Protein AF-A0A7J9YYX6-F1 (afdb_monomer)

Foldseek 3Di:
DDPDCPPPLNVVLLVCLLVVVLQQQVSLVSDDDPSVVCSVVSSVVSVPDRDNVNSVVSVVVVVVVVVVVVVVVVVVVVLCVVCVVVVVQLVVQCVPPPQDSVLSSLVCVVCPPDCVVPPDVVSVCLQQQVDWDFDDDPRDTDDTGRDPHDPSNPD

Solvent-accessible surface area (backbone atoms only — not comparable to full-atom values): 8981 Å² total; per-residue (Å²): 134,77,96,54,68,80,38,76,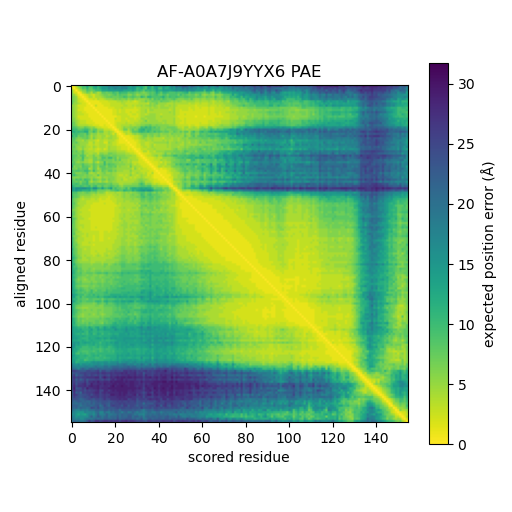38,36,43,52,33,50,52,33,40,49,72,65,49,61,52,32,68,67,39,35,66,48,38,55,76,80,53,48,81,42,40,75,59,45,32,61,63,44,68,57,89,80,45,72,68,53,26,52,53,50,46,57,54,50,51,53,51,52,51,52,51,52,50,51,51,56,51,48,53,51,49,52,64,68,43,55,89,44,48,67,60,34,53,60,44,37,70,42,90,92,33,45,66,72,53,21,50,49,48,42,69,74,65,49,91,61,62,80,83,36,93,42,73,66,52,46,37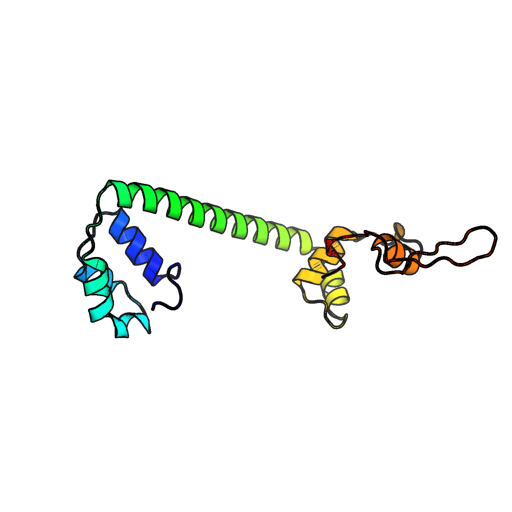,50,58,41,20,75,41,64,44,87,44,69,57,96,92,42,81,48,96,50,63,55,47,95,32,47,72,86,77,70,122

Radius of gyration: 26.29 Å; Cα contacts (8 Å, |Δi|>4): 116; chains: 1; bounding box: 51×43×65 Å

Structure (mmCIF, N/CA/C/O backbone):
data_AF-A0A7J9YYX6-F1
#
_entry.id   AF-A0A7J9YYX6-F1
#
loop_
_atom_site.group_PDB
_atom_site.id
_atom_site.type_symbol
_atom_site.label_atom_id
_atom_site.label_alt_id
_atom_site.label_comp_id
_atom_site.label_asym_id
_atom_site.label_entity_id
_atom_site.label_seq_id
_atom_site.pdbx_PDB_ins_code
_atom_site.Cartn_x
_atom_site.Cartn_y
_atom_site.Cartn_z
_atom_site.occupancy
_atom_site.B_iso_or_equiv
_atom_site.auth_seq_id
_atom_site.auth_comp_id
_atom_site.auth_asym_id
_atom_site.auth_atom_id
_atom_site.pdbx_PDB_model_num
ATOM 1 N N . MET A 1 1 ? 0.585 2.951 25.810 1.00 47.41 1 MET A N 1
ATOM 2 C CA . MET A 1 1 ? 0.295 3.150 24.373 1.00 47.41 1 MET A CA 1
ATOM 3 C C . MET A 1 1 ? 0.189 1.815 23.640 1.00 47.41 1 MET A C 1
ATOM 5 O O . MET A 1 1 ? 1.049 0.954 23.851 1.00 47.41 1 MET A O 1
ATOM 9 N N . ALA A 1 2 ? -0.893 1.614 22.883 1.00 58.91 2 ALA A N 1
ATOM 10 C CA . ALA A 1 2 ? -1.007 0.541 21.894 1.00 58.91 2 ALA A CA 1
ATOM 11 C C . ALA A 1 2 ? -0.102 0.885 20.699 1.00 58.91 2 ALA A C 1
ATOM 13 O O . ALA A 1 2 ? 0.027 2.060 20.369 1.00 58.91 2 ALA A O 1
ATOM 14 N N . SER A 1 3 ? 0.566 -0.107 20.108 1.00 64.50 3 SER A N 1
ATOM 15 C CA . SER A 1 3 ? 1.449 0.106 18.949 1.00 64.50 3 SER A CA 1
ATOM 16 C C . SER A 1 3 ? 0.674 0.355 17.657 1.00 64.50 3 SER A C 1
ATOM 18 O O . SER A 1 3 ? 1.202 0.976 16.748 1.00 64.50 3 SER A O 1
ATOM 20 N N . ASP A 1 4 ? -0.565 -0.131 17.601 1.00 75.81 4 ASP A N 1
ATOM 21 C CA . ASP A 1 4 ? -1.478 0.019 16.478 1.00 75.81 4 ASP A CA 1
ATOM 22 C C . ASP A 1 4 ? -2.914 0.027 17.022 1.00 75.81 4 ASP A C 1
ATOM 24 O O . ASP A 1 4 ? -3.358 -0.935 17.653 1.00 75.81 4 ASP A O 1
ATOM 28 N N . VAL A 1 5 ? -3.605 1.152 16.845 1.00 73.62 5 VAL A N 1
ATOM 29 C CA . VAL A 1 5 ? -4.989 1.358 17.302 1.00 73.62 5 VAL A CA 1
ATOM 30 C C . VAL A 1 5 ? -5.995 0.780 16.300 1.00 73.62 5 VAL A C 1
ATOM 32 O O . VAL A 1 5 ? -7.097 0.419 16.699 1.00 73.62 5 VAL A O 1
ATOM 35 N N . MET A 1 6 ? -5.609 0.637 15.028 1.00 76.12 6 MET A N 1
ATOM 36 C CA . MET A 1 6 ? -6.442 0.077 13.955 1.00 76.12 6 MET A CA 1
ATOM 37 C C . MET A 1 6 ? -6.163 -1.408 13.696 1.00 76.12 6 MET A C 1
ATOM 39 O O . MET A 1 6 ? -6.822 -2.025 12.860 1.00 76.12 6 MET A O 1
ATOM 43 N N . GLY A 1 7 ? -5.222 -1.998 14.431 1.00 82.50 7 GLY A N 1
ATOM 44 C CA . GLY A 1 7 ? -4.943 -3.426 14.385 1.00 82.50 7 GLY A CA 1
ATOM 45 C C . GLY A 1 7 ? -6.113 -4.272 14.893 1.00 82.50 7 GLY A C 1
ATOM 46 O O . GLY A 1 7 ? -7.068 -3.775 15.495 1.00 82.50 7 GLY A O 1
ATOM 47 N N . ALA A 1 8 ? -6.013 -5.591 14.716 1.00 83.38 8 ALA A N 1
ATOM 48 C CA . ALA A 1 8 ? -7.110 -6.534 14.967 1.00 83.38 8 ALA A CA 1
ATOM 49 C C . ALA A 1 8 ? -7.776 -6.397 16.353 1.00 83.38 8 ALA A C 1
ATOM 51 O O . ALA A 1 8 ? -8.993 -6.514 16.469 1.00 83.38 8 ALA A O 1
ATOM 52 N N . SER A 1 9 ? -7.001 -6.136 17.413 1.00 84.44 9 SER A N 1
ATOM 53 C CA . SER A 1 9 ? -7.563 -5.928 18.757 1.00 84.44 9 SER A CA 1
ATOM 54 C C . SER A 1 9 ? -8.299 -4.599 18.902 1.00 84.44 9 SER A C 1
ATOM 56 O O . SER A 1 9 ? -9.333 -4.562 19.558 1.00 84.44 9 SER A O 1
ATOM 58 N N . GLY A 1 10 ? -7.787 -3.523 18.301 1.00 84.88 10 GLY A N 1
ATOM 59 C CA . GLY A 1 10 ? -8.437 -2.216 18.349 1.00 84.88 10 GLY A CA 1
ATOM 60 C C . GLY A 1 10 ? -9.754 -2.215 17.578 1.00 84.88 10 GLY A C 1
ATOM 61 O O . GLY A 1 10 ? -10.768 -1.780 18.116 1.00 84.88 10 GLY A O 1
ATOM 62 N N . ARG A 1 11 ? -9.779 -2.806 16.375 1.00 88.12 11 ARG A N 1
ATOM 63 C CA . ARG A 1 11 ? -11.019 -2.994 15.601 1.00 88.12 11 ARG A CA 1
ATOM 64 C C . ARG A 1 11 ? -12.048 -3.833 16.333 1.00 88.12 11 ARG A C 1
ATOM 66 O O . ARG A 1 11 ? -13.196 -3.419 16.426 1.00 88.12 11 ARG A O 1
ATOM 73 N N . ALA A 1 12 ? -11.639 -4.958 16.920 1.00 87.75 12 ALA A N 1
ATOM 74 C CA . ALA A 1 12 ? -12.548 -5.789 17.707 1.00 87.75 12 ALA A CA 1
ATOM 75 C C . ALA A 1 12 ? -13.202 -4.994 18.852 1.00 87.75 12 ALA A C 1
ATOM 77 O O . ALA A 1 12 ? -14.415 -5.068 19.036 1.00 87.75 12 ALA A O 1
ATOM 78 N N . MET A 1 13 ? -12.421 -4.184 19.577 1.00 87.69 13 MET A N 1
ATOM 79 C CA . MET A 1 13 ? -12.948 -3.302 20.625 1.00 87.69 13 MET A CA 1
ATOM 80 C C . MET A 1 13 ? -13.877 -2.217 20.062 1.00 87.69 13 MET A C 1
ATOM 82 O O . MET A 1 13 ? -14.915 -1.943 20.657 1.00 87.69 13 MET A O 1
ATOM 86 N N . MET A 1 14 ? -13.545 -1.615 18.916 1.00 88.25 14 MET A N 1
ATOM 87 C CA . MET A 1 14 ? -14.388 -0.603 18.267 1.00 88.25 14 MET A CA 1
ATOM 88 C C . MET A 1 14 ? -15.724 -1.183 17.785 1.00 88.25 14 MET A C 1
ATOM 90 O O . MET A 1 14 ? -16.763 -0.580 18.043 1.00 88.25 14 MET A O 1
ATOM 94 N N . HIS A 1 15 ? -15.739 -2.374 17.180 1.00 90.06 15 HIS A N 1
ATOM 95 C CA . HIS A 1 15 ? -16.985 -3.058 16.813 1.00 90.06 15 HIS A CA 1
ATOM 96 C C . HIS A 1 15 ? -17.829 -3.430 18.035 1.00 90.06 15 HIS A C 1
ATOM 98 O O . HIS A 1 15 ? -19.051 -3.280 18.000 1.00 90.06 15 HIS A O 1
ATOM 104 N N . ALA A 1 16 ? -17.199 -3.879 19.124 1.00 88.50 16 ALA A N 1
ATOM 105 C CA . ALA A 1 16 ? -17.900 -4.179 20.370 1.00 88.50 16 ALA A CA 1
ATOM 106 C C . ALA A 1 16 ? -18.542 -2.916 20.973 1.00 88.50 16 ALA A C 1
ATOM 108 O O . ALA A 1 16 ? -19.721 -2.938 21.325 1.00 88.50 16 ALA A O 1
ATOM 109 N N . LEU A 1 17 ? -17.818 -1.791 20.977 1.00 87.31 17 LEU A N 1
ATOM 110 C CA . LEU A 1 17 ? -18.350 -0.485 21.375 1.00 87.31 17 LEU A CA 1
ATOM 111 C C . LEU A 1 17 ? -19.544 -0.057 20.507 1.00 87.31 17 LEU A C 1
ATOM 113 O O . LEU A 1 17 ? -20.572 0.349 21.045 1.00 87.31 17 LEU A O 1
ATOM 117 N N . ILE A 1 18 ? -19.440 -0.183 19.178 1.00 88.62 18 ILE A N 1
ATOM 118 C CA . ILE A 1 18 ? -20.536 0.126 18.240 1.00 88.62 18 ILE A CA 1
ATOM 119 C C . ILE A 1 18 ? -21.763 -0.757 18.509 1.00 88.62 18 ILE A C 1
ATOM 121 O O . ILE A 1 18 ? -22.892 -0.279 18.444 1.00 88.62 18 ILE A O 1
ATOM 125 N N . SER A 1 19 ? -21.545 -2.026 18.858 1.00 86.31 19 SER A N 1
ATOM 126 C CA . SER A 1 19 ? -22.603 -3.007 19.137 1.00 86.31 19 SER A CA 1
ATOM 127 C C . SER A 1 19 ? -23.244 -2.847 20.524 1.00 86.31 19 SER A C 1
ATOM 129 O O . SER A 1 19 ? -24.046 -3.686 20.929 1.00 86.31 19 SER A O 1
ATOM 131 N N . GLY A 1 20 ? -22.881 -1.806 21.282 1.00 82.00 20 GLY A N 1
ATOM 132 C CA . GLY A 1 20 ? -23.409 -1.545 22.623 1.00 82.00 20 GLY A CA 1
ATOM 133 C C . GLY A 1 20 ? -22.745 -2.357 23.739 1.00 82.00 20 GLY A C 1
ATOM 134 O O . GLY A 1 20 ? -23.162 -2.264 24.892 1.00 82.00 20 GLY A O 1
ATOM 135 N N . GLN A 1 21 ? -21.688 -3.120 23.445 1.00 79.06 21 GLN A N 1
ATOM 136 C CA . GLN A 1 21 ? -20.892 -3.823 24.454 1.00 79.06 21 GLN A CA 1
ATOM 137 C C . GLN A 1 21 ? -19.841 -2.869 25.033 1.00 79.06 21 GLN A C 1
ATOM 139 O O . GLN A 1 21 ? -18.660 -2.929 24.704 1.00 79.06 21 GLN A O 1
ATOM 144 N N . GLY A 1 22 ? -20.302 -1.942 25.876 1.00 72.31 22 GLY A N 1
ATOM 145 C CA . GLY A 1 22 ? -19.478 -0.898 26.494 1.00 72.31 22 GLY A CA 1
ATOM 146 C C . GLY A 1 22 ? -18.761 -1.307 27.783 1.00 72.31 22 GLY A C 1
ATOM 147 O O . GLY A 1 22 ? -18.016 -0.499 28.332 1.00 72.31 22 GLY A O 1
ATOM 148 N N . GLU A 1 23 ? -18.984 -2.528 28.280 1.00 79.81 23 GLU A N 1
ATOM 149 C CA . GLU A 1 23 ? -18.415 -2.984 29.550 1.00 79.81 23 GLU A CA 1
ATOM 150 C C . GLU A 1 23 ? -16.877 -3.054 29.466 1.00 79.81 23 GLU A C 1
ATOM 152 O O . GLU A 1 23 ? -16.343 -3.849 28.681 1.00 79.81 23 GLU A O 1
ATOM 157 N N . PRO A 1 24 ? -16.137 -2.265 30.276 1.00 78.75 24 PRO A N 1
ATOM 158 C CA . PRO A 1 24 ? -14.678 -2.166 30.182 1.00 78.75 24 PRO A CA 1
ATOM 159 C C . PRO A 1 24 ? -13.958 -3.508 30.332 1.00 78.75 24 PRO A C 1
ATOM 161 O O . PRO A 1 24 ? -12.894 -3.706 29.750 1.00 78.75 24 PRO A O 1
ATOM 164 N N . GLU A 1 25 ? -14.541 -4.431 31.097 1.00 78.19 25 GLU A N 1
ATOM 165 C CA . GLU A 1 25 ? -14.024 -5.785 31.290 1.00 78.19 25 GLU A CA 1
ATOM 166 C C . GLU A 1 25 ? -14.129 -6.641 30.026 1.00 78.19 25 GLU A C 1
ATOM 168 O O . GLU A 1 25 ? -13.151 -7.267 29.616 1.00 78.19 25 GLU A O 1
ATOM 173 N N . VAL A 1 26 ? -15.287 -6.608 29.362 1.00 79.75 26 VAL A N 1
ATOM 174 C CA . VAL A 1 26 ? -15.539 -7.354 28.120 1.00 79.75 26 VAL A CA 1
ATOM 175 C C . VAL A 1 26 ? -14.643 -6.830 27.001 1.00 79.75 26 VAL A C 1
ATOM 177 O O . VAL A 1 26 ? -14.005 -7.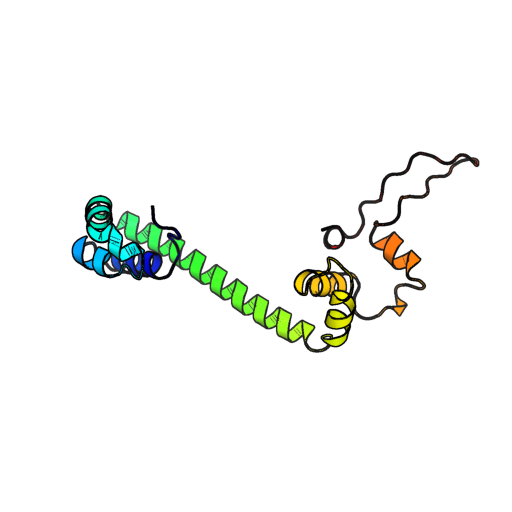602 26.287 1.00 79.75 26 VAL A O 1
ATOM 180 N N . LEU A 1 27 ? -14.533 -5.507 26.889 1.00 80.19 27 LEU A N 1
ATOM 181 C CA . LEU A 1 27 ? -13.690 -4.854 25.894 1.00 80.19 27 LEU A CA 1
ATOM 182 C C . LEU A 1 27 ? -12.202 -5.128 26.120 1.00 80.19 27 LEU A C 1
ATOM 184 O O . LEU A 1 27 ? -11.474 -5.386 25.163 1.00 80.19 27 LEU A O 1
ATOM 188 N N . ALA A 1 28 ? -11.736 -5.107 27.371 1.00 80.94 28 ALA A N 1
ATOM 189 C CA . ALA A 1 28 ? -10.340 -5.382 27.689 1.00 80.94 28 ALA A CA 1
ATOM 190 C C . ALA A 1 28 ? -9.940 -6.817 27.295 1.00 80.94 28 ALA A C 1
ATOM 192 O O . ALA A 1 28 ? -8.844 -7.015 26.768 1.00 80.94 28 ALA A O 1
ATOM 193 N N . GLU A 1 29 ? -10.831 -7.801 27.448 1.00 83.56 29 GLU A N 1
ATOM 194 C CA . GLU A 1 29 ? -10.552 -9.192 27.062 1.00 83.56 29 GLU A CA 1
ATOM 195 C C . GLU A 1 29 ? -10.364 -9.407 25.551 1.00 83.56 29 GLU A C 1
ATOM 197 O O . GLU A 1 29 ? -9.672 -10.346 25.151 1.00 83.56 29 GLU A O 1
ATOM 202 N N . LEU A 1 30 ? -10.858 -8.496 24.703 1.00 82.50 30 LEU A N 1
ATOM 203 C CA . LEU A 1 30 ? -10.601 -8.509 23.254 1.00 82.50 30 LEU A CA 1
ATOM 204 C C . LEU A 1 30 ? -9.141 -8.157 22.898 1.00 82.50 30 LEU A C 1
ATOM 206 O O . LEU A 1 30 ? -8.706 -8.321 21.750 1.00 82.50 30 LEU A O 1
ATOM 210 N N . ALA A 1 31 ? -8.347 -7.692 23.870 1.00 81.00 31 ALA A N 1
ATOM 211 C CA . ALA A 1 31 ? -6.923 -7.452 23.688 1.00 81.00 31 ALA A CA 1
ATOM 212 C C . ALA A 1 31 ? -6.180 -8.761 23.374 1.00 81.00 31 ALA A C 1
ATOM 214 O O . ALA A 1 31 ? -6.289 -9.759 24.091 1.00 81.00 31 ALA A O 1
ATOM 215 N N . LYS A 1 32 ? -5.336 -8.740 22.335 1.00 80.00 32 LYS A N 1
ATOM 216 C CA . LYS A 1 32 ? -4.460 -9.858 21.952 1.00 80.00 32 LYS A CA 1
ATOM 217 C C . LYS A 1 32 ? -2.982 -9.499 22.140 1.00 80.00 32 LYS A C 1
ATOM 219 O O . LYS A 1 32 ? -2.583 -8.332 22.145 1.00 80.00 32 LYS A O 1
ATOM 224 N N . GLY A 1 33 ? -2.146 -10.524 22.309 1.00 82.31 33 GLY A N 1
ATOM 225 C CA . GLY A 1 33 ? -0.686 -10.394 22.345 1.00 82.31 33 GLY A CA 1
ATOM 226 C C . GLY A 1 33 ? -0.165 -9.447 23.433 1.00 82.31 33 GLY A C 1
ATOM 227 O O . GLY A 1 33 ? -0.569 -9.516 24.593 1.00 82.31 33 GLY A O 1
ATOM 228 N N . ARG A 1 34 ? 0.749 -8.538 23.061 1.00 77.75 34 ARG A N 1
ATOM 229 C CA . ARG A 1 34 ? 1.394 -7.592 23.995 1.00 77.75 34 ARG A CA 1
ATOM 230 C C . ARG A 1 34 ? 0.407 -6.616 24.645 1.00 77.75 34 ARG A C 1
ATOM 232 O O . ARG A 1 34 ? 0.712 -6.089 25.713 1.00 77.75 34 ARG A O 1
ATOM 239 N N . LEU A 1 35 ? -0.762 -6.400 24.037 1.00 76.06 35 LEU A N 1
ATOM 240 C CA . LEU A 1 35 ? -1.792 -5.500 24.552 1.00 76.06 35 LEU A CA 1
ATOM 241 C C . LEU A 1 35 ? -2.458 -6.055 25.826 1.00 76.06 35 LEU A C 1
ATOM 243 O O . LEU A 1 35 ? -2.821 -5.277 26.704 1.00 76.06 35 LEU A O 1
ATOM 247 N N . ARG A 1 36 ? -2.483 -7.387 26.008 1.00 79.69 36 ARG A N 1
ATOM 248 C CA . ARG A 1 36 ? -2.974 -8.038 27.242 1.00 79.69 36 ARG A CA 1
ATOM 249 C C . ARG A 1 36 ? -2.153 -7.690 28.482 1.00 79.69 36 ARG A C 1
ATOM 251 O O . ARG A 1 36 ? -2.664 -7.715 29.594 1.00 79.69 36 ARG A O 1
ATOM 258 N N . ARG A 1 37 ? -0.884 -7.302 28.323 1.00 81.94 37 ARG A N 1
ATOM 259 C CA . ARG A 1 37 ? -0.060 -6.850 29.459 1.00 81.94 37 ARG A CA 1
ATOM 260 C C . ARG A 1 37 ? -0.549 -5.521 30.052 1.00 81.94 37 ARG A C 1
ATOM 262 O O . ARG A 1 37 ? -0.096 -5.149 31.125 1.00 81.94 37 ARG A O 1
ATOM 269 N N . LYS A 1 38 ? -1.453 -4.812 29.362 1.00 76.56 38 LYS A N 1
ATOM 270 C CA . LYS A 1 38 ? -1.974 -3.489 29.739 1.00 76.56 38 LYS A CA 1
ATOM 271 C C . LYS A 1 38 ? -3.467 -3.503 30.078 1.00 76.56 38 LYS A C 1
ATOM 273 O O . LYS A 1 38 ? -4.091 -2.448 30.083 1.00 76.56 38 LYS A O 1
ATOM 278 N N . LEU A 1 39 ? -4.041 -4.672 30.383 1.00 77.69 39 LEU A N 1
ATOM 279 C CA . LEU A 1 39 ? -5.454 -4.803 30.770 1.00 77.69 39 LEU A CA 1
ATOM 280 C C . LEU A 1 39 ? -5.890 -3.803 31.864 1.00 77.69 39 LEU A C 1
ATOM 282 O O . LEU A 1 39 ? -6.927 -3.169 31.672 1.00 77.69 39 LEU A O 1
ATOM 286 N N . PRO A 1 40 ? -5.114 -3.560 32.947 1.00 78.38 40 PRO A N 1
ATOM 287 C CA . PRO A 1 40 ? -5.510 -2.582 33.966 1.00 78.38 40 PRO A CA 1
ATOM 288 C C . PRO A 1 40 ? -5.626 -1.145 33.428 1.00 78.38 40 PRO A C 1
ATOM 290 O O . PRO A 1 40 ? -6.543 -0.415 33.799 1.00 78.38 40 PRO A O 1
ATOM 293 N N . GLU A 1 41 ? -4.726 -0.738 32.525 1.00 78.00 41 GLU A N 1
ATOM 294 C CA . GLU A 1 41 ? -4.758 0.587 31.889 1.00 78.00 41 GLU A CA 1
ATOM 295 C C . GLU A 1 41 ? -5.918 0.708 30.892 1.00 78.00 41 GLU A C 1
ATOM 297 O O . GLU A 1 41 ? -6.568 1.750 30.832 1.00 78.00 41 GLU A O 1
ATOM 302 N N . LEU A 1 42 ? -6.201 -0.361 30.138 1.00 73.12 42 LEU A N 1
ATOM 303 C CA . LEU A 1 42 ? -7.303 -0.410 29.173 1.00 73.12 42 LEU A CA 1
ATOM 304 C C . LEU A 1 42 ? -8.655 -0.284 29.866 1.00 73.12 42 LEU A C 1
ATOM 306 O O . LEU A 1 42 ? -9.449 0.566 29.477 1.00 73.12 42 LEU A O 1
ATOM 310 N N . ARG A 1 43 ? -8.881 -1.050 30.939 1.00 78.00 43 ARG A N 1
ATOM 311 C CA . ARG A 1 43 ? -10.098 -0.949 31.757 1.00 78.00 43 ARG A CA 1
ATOM 312 C C . ARG A 1 43 ? -10.324 0.480 32.230 1.00 78.00 43 ARG A C 1
ATOM 314 O O . ARG A 1 43 ? -11.421 1.004 32.088 1.00 78.00 43 ARG A O 1
ATOM 321 N N . LYS A 1 44 ? -9.267 1.140 32.720 1.00 76.94 44 LYS A N 1
ATOM 322 C CA . LYS A 1 44 ? -9.330 2.537 33.168 1.00 76.94 44 LYS A CA 1
ATOM 323 C C . LYS A 1 44 ? -9.643 3.502 32.021 1.00 76.94 44 LYS A C 1
ATOM 325 O O . LYS A 1 44 ? -10.475 4.385 32.200 1.00 76.94 44 LYS A O 1
ATOM 330 N N . ALA A 1 45 ? -9.023 3.341 30.853 1.00 75.25 45 ALA A N 1
ATOM 331 C CA . ALA A 1 45 ? -9.270 4.197 29.689 1.00 75.25 45 ALA A CA 1
ATOM 332 C C . ALA A 1 45 ? -10.705 4.059 29.143 1.00 75.25 45 ALA A C 1
ATOM 334 O O . ALA A 1 45 ? -11.323 5.053 28.757 1.00 75.25 45 ALA A O 1
ATOM 335 N N . LEU A 1 46 ? -11.247 2.840 29.175 1.00 72.25 46 LEU A N 1
ATOM 336 C CA . LEU A 1 46 ? -12.5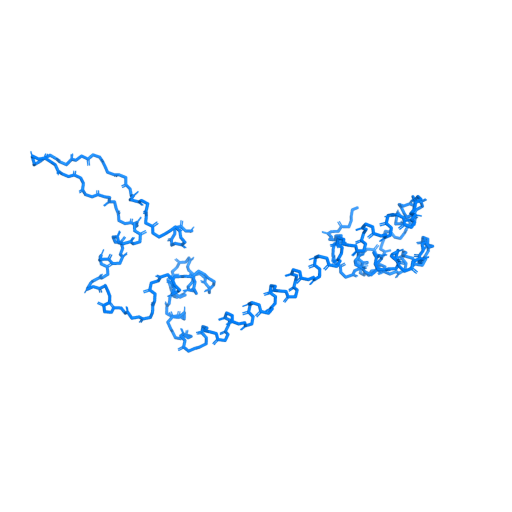84 2.494 28.686 1.00 72.25 46 LEU A CA 1
ATOM 337 C C . LEU A 1 46 ? -13.720 2.895 29.642 1.00 72.25 46 LEU A C 1
ATOM 339 O O . LEU A 1 46 ? -14.884 2.743 29.296 1.00 72.25 46 LEU A O 1
ATOM 343 N N . THR A 1 47 ? -13.410 3.466 30.812 1.00 67.88 47 THR A N 1
ATOM 344 C CA . THR A 1 47 ? -14.425 4.056 31.711 1.00 67.88 47 THR A CA 1
ATOM 345 C C . THR A 1 47 ? -15.023 5.367 31.194 1.00 67.88 47 THR A C 1
ATOM 347 O O . THR A 1 47 ? -15.985 5.882 31.766 1.00 67.88 47 THR A O 1
ATOM 350 N N . THR A 1 48 ? -14.463 5.947 30.127 1.00 65.19 48 THR A N 1
ATOM 351 C CA . THR A 1 48 ? -15.006 7.173 29.539 1.00 65.19 48 THR A CA 1
ATOM 352 C C . THR A 1 48 ? -16.376 6.910 28.918 1.00 65.19 48 THR A C 1
ATOM 354 O O . THR A 1 48 ? -16.604 5.907 28.252 1.00 65.19 48 THR A O 1
ATOM 357 N N . ARG A 1 49 ? -17.320 7.827 29.161 1.00 71.69 49 ARG A N 1
ATOM 358 C CA . ARG A 1 49 ? -18.735 7.670 28.802 1.00 71.69 49 ARG A CA 1
ATOM 359 C C . ARG A 1 49 ? -18.930 7.606 27.279 1.00 71.69 49 ARG A C 1
ATOM 361 O O . ARG A 1 49 ? -19.118 8.632 26.617 1.00 71.69 49 ARG A O 1
ATOM 368 N N . PHE A 1 50 ? -18.919 6.393 26.736 1.00 79.25 50 PHE A N 1
ATOM 369 C CA . PHE A 1 50 ? -19.334 6.086 25.373 1.00 79.25 50 PHE A CA 1
ATOM 370 C C . PHE A 1 50 ? -20.864 6.180 25.284 1.00 79.25 50 PHE A C 1
ATOM 372 O O . PHE A 1 50 ? -21.574 5.733 26.179 1.00 79.25 50 PHE A O 1
ATOM 379 N N . ARG A 1 51 ? -21.377 6.858 24.257 1.00 83.38 51 ARG A N 1
ATOM 380 C CA . ARG A 1 51 ? -22.812 7.124 24.066 1.00 83.38 51 ARG A CA 1
ATOM 381 C C . ARG A 1 51 ? -23.208 6.685 22.668 1.00 83.38 51 ARG A C 1
ATOM 383 O O . ARG A 1 51 ? -22.347 6.651 21.792 1.00 83.38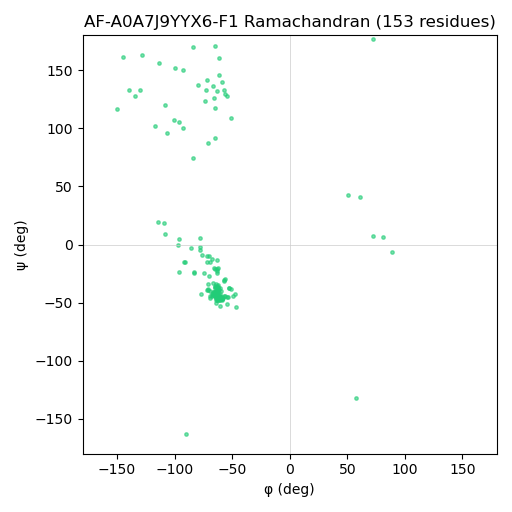 51 ARG A O 1
ATOM 390 N N . ASP A 1 52 ? -24.501 6.517 22.434 1.00 84.69 52 ASP A N 1
ATOM 391 C CA . ASP A 1 52 ? -25.057 6.144 21.126 1.00 84.69 52 ASP A CA 1
ATOM 392 C C . ASP A 1 52 ? -24.592 7.073 19.997 1.00 84.69 52 ASP A C 1
ATOM 394 O O . ASP A 1 52 ? -24.262 6.624 18.904 1.00 84.69 52 ASP A O 1
ATOM 398 N N . HIS A 1 53 ? -24.459 8.374 20.273 1.00 88.75 53 HIS A N 1
ATOM 399 C CA . HIS A 1 53 ? -23.911 9.321 19.300 1.00 88.75 53 HIS A CA 1
ATOM 400 C C . HIS A 1 53 ? -22.449 9.015 18.917 1.00 88.75 53 HIS A C 1
ATOM 402 O O . HIS A 1 53 ? -22.082 9.119 17.749 1.00 88.75 53 HIS A O 1
ATOM 408 N N . HIS A 1 54 ? -21.612 8.610 19.879 1.00 88.00 54 HIS A N 1
ATOM 409 C CA . HIS A 1 54 ? -20.230 8.206 19.600 1.00 88.00 54 HIS A CA 1
ATOM 410 C C . HIS A 1 54 ? -20.188 6.867 18.855 1.00 88.00 54 HIS A C 1
ATOM 412 O O . HIS A 1 54 ? -19.385 6.725 17.939 1.00 88.00 54 HIS A O 1
ATOM 418 N N . ALA A 1 55 ? -21.076 5.926 19.204 1.00 88.81 55 ALA A N 1
ATOM 419 C CA . ALA A 1 55 ? -21.244 4.659 18.489 1.00 88.81 55 ALA A CA 1
ATOM 420 C C . ALA A 1 55 ? -21.581 4.899 17.014 1.00 88.81 55 ALA A C 1
ATOM 422 O O . ALA A 1 55 ? -20.947 4.328 16.130 1.00 88.81 55 ALA A O 1
ATOM 423 N N . PHE A 1 56 ? -22.515 5.815 16.753 1.00 90.81 56 PHE A N 1
ATOM 424 C CA . PHE A 1 56 ? -22.900 6.208 15.405 1.00 90.81 56 PHE A CA 1
ATOM 425 C C . PHE A 1 56 ? -21.724 6.794 14.610 1.00 90.81 56 PHE A C 1
ATOM 427 O O . PHE A 1 56 ? -21.428 6.316 13.514 1.00 90.81 56 PHE A O 1
ATOM 434 N N . LEU A 1 57 ? -21.026 7.801 15.153 1.00 93.81 57 LEU A N 1
ATOM 435 C CA . LEU A 1 57 ? -19.892 8.429 14.462 1.00 93.81 57 LEU A CA 1
ATOM 436 C C . LEU A 1 57 ? -18.750 7.437 14.217 1.00 93.81 57 LEU A C 1
ATOM 438 O O . LEU A 1 57 ? -18.241 7.357 13.101 1.00 93.81 57 LEU A O 1
ATOM 442 N N . LEU A 1 58 ? -18.385 6.653 15.236 1.00 91.56 58 LEU A N 1
ATOM 443 C CA . LEU A 1 58 ? -17.343 5.635 15.129 1.00 91.56 58 LEU A CA 1
ATOM 444 C C . LEU A 1 58 ? -17.702 4.585 14.075 1.00 91.56 58 LEU A C 1
ATOM 446 O O . LEU A 1 58 ? -16.853 4.242 13.260 1.00 91.56 58 LEU A O 1
ATOM 450 N N . GLY A 1 59 ? -18.958 4.133 14.042 1.00 93.94 59 GLY A N 1
ATOM 451 C CA . GLY A 1 59 ? -19.446 3.199 13.031 1.00 93.94 59 GLY A CA 1
ATOM 452 C C . GLY A 1 59 ? -19.306 3.745 11.613 1.00 93.94 59 GLY A C 1
ATOM 453 O O . GLY A 1 59 ? -18.797 3.045 10.740 1.00 93.94 59 GLY A O 1
ATOM 454 N N . ARG A 1 60 ? -19.672 5.014 11.381 1.00 96.62 60 ARG A N 1
ATOM 455 C CA . ARG A 1 60 ? -19.504 5.661 10.066 1.00 96.62 60 ARG A CA 1
ATOM 456 C C . ARG A 1 60 ? -18.039 5.770 9.651 1.00 96.62 60 ARG A C 1
ATOM 458 O O . ARG A 1 60 ? -17.726 5.516 8.493 1.00 96.62 60 ARG A O 1
ATOM 465 N N . MET A 1 61 ? -17.157 6.143 10.576 1.00 94.31 61 MET A N 1
ATOM 466 C CA . MET A 1 61 ? -15.724 6.259 10.296 1.00 94.31 61 MET A CA 1
ATOM 467 C C . MET A 1 61 ? -15.093 4.893 10.021 1.00 94.31 61 MET A C 1
ATOM 469 O O . MET A 1 61 ? -14.319 4.768 9.079 1.00 94.31 61 MET A O 1
ATOM 473 N N . LEU A 1 62 ? -15.447 3.876 10.811 1.00 93.75 62 LEU A N 1
ATOM 474 C CA . LEU A 1 62 ? -14.916 2.525 10.653 1.00 93.75 62 LEU A CA 1
ATOM 475 C C . LEU A 1 62 ? -15.376 1.892 9.338 1.00 93.75 62 LEU A C 1
ATOM 477 O O . LEU A 1 62 ? -14.534 1.390 8.606 1.00 93.75 62 LEU A O 1
ATOM 481 N N . THR A 1 63 ? -16.659 2.042 8.990 1.00 95.56 63 THR A N 1
ATOM 482 C CA . THR A 1 63 ? -17.187 1.601 7.685 1.00 95.56 63 THR A CA 1
ATOM 483 C C . THR A 1 63 ? -16.385 2.224 6.542 1.00 95.56 63 THR A C 1
ATOM 485 O O . THR A 1 63 ? -15.960 1.528 5.636 1.00 95.56 63 THR A O 1
ATOM 488 N N . HIS A 1 64 ? -16.097 3.529 6.607 1.00 96.06 64 HIS A N 1
ATOM 489 C CA . HIS A 1 64 ? -15.338 4.190 5.545 1.00 96.06 64 HIS A CA 1
ATOM 490 C C . HIS A 1 64 ? -13.899 3.670 5.417 1.00 96.06 64 HIS A C 1
ATOM 492 O O . HIS A 1 64 ? -13.383 3.561 4.309 1.00 96.06 64 HIS A O 1
ATOM 498 N N . VAL A 1 65 ? -13.245 3.354 6.537 1.00 93.50 65 VAL A N 1
ATOM 499 C CA . VAL A 1 65 ? -11.912 2.737 6.515 1.00 93.50 65 VAL A CA 1
ATOM 500 C C . VAL A 1 65 ? -11.977 1.348 5.882 1.00 93.50 65 VAL A C 1
ATOM 502 O O . VAL A 1 65 ? -11.141 1.035 5.044 1.00 93.50 65 VAL A O 1
ATOM 505 N N . GLU A 1 66 ? -12.974 0.546 6.250 1.00 92.94 66 GLU A N 1
ATOM 506 C CA . GLU A 1 66 ? -13.176 -0.804 5.712 1.00 92.94 66 GLU A CA 1
ATOM 507 C C . GLU A 1 66 ? -13.490 -0.786 4.211 1.00 92.94 66 GLU A C 1
ATOM 509 O O . GLU A 1 66 ? -12.926 -1.581 3.462 1.00 92.94 66 GLU A O 1
ATOM 514 N N . ASP A 1 67 ? -14.312 0.163 3.758 1.00 96.62 67 ASP A N 1
ATOM 515 C CA . ASP A 1 67 ? -14.605 0.374 2.338 1.00 96.62 67 ASP A CA 1
ATOM 516 C C . ASP A 1 67 ? -13.323 0.718 1.561 1.00 96.62 67 ASP A C 1
ATOM 518 O O . ASP A 1 67 ? -13.032 0.108 0.535 1.00 96.62 67 ASP A O 1
ATOM 522 N N . LEU A 1 68 ? -12.510 1.652 2.074 1.00 97.00 68 LEU A N 1
ATOM 523 C CA . LEU A 1 68 ? -11.243 2.030 1.440 1.00 97.00 68 LEU A CA 1
ATOM 524 C C . LEU A 1 68 ? -10.247 0.869 1.393 1.00 97.00 68 LEU A C 1
ATOM 526 O O . LEU A 1 68 ? -9.529 0.723 0.409 1.00 97.00 68 LEU A O 1
ATOM 530 N N . GLU A 1 69 ? -10.183 0.047 2.438 1.00 94.31 69 GLU A N 1
ATOM 531 C CA . GLU A 1 69 ? -9.348 -1.157 2.441 1.00 94.31 69 GLU A CA 1
ATOM 532 C C . GLU A 1 69 ? -9.821 -2.176 1.405 1.00 94.31 69 GLU A C 1
ATOM 534 O O . GLU A 1 69 ? -8.996 -2.730 0.681 1.00 94.31 69 GLU A O 1
ATOM 539 N N . SER A 1 70 ? -11.136 -2.374 1.287 1.00 96.81 70 SER A N 1
ATOM 540 C CA . SER A 1 70 ? -11.724 -3.232 0.258 1.00 96.81 70 SER A CA 1
ATOM 541 C C . SER A 1 70 ? -11.415 -2.721 -1.151 1.00 96.81 70 SER A C 1
ATOM 543 O O . SER A 1 70 ? -11.048 -3.507 -2.025 1.00 96.81 70 SER A O 1
ATOM 545 N N . ASP A 1 71 ? -11.529 -1.413 -1.381 1.00 98.00 71 ASP A N 1
ATOM 546 C CA . ASP A 1 71 ? -11.201 -0.796 -2.667 1.00 98.00 71 ASP A CA 1
ATOM 547 C C . ASP A 1 71 ? -9.705 -0.930 -2.988 1.00 98.00 71 ASP A C 1
ATOM 549 O O . ASP A 1 71 ? -9.341 -1.252 -4.121 1.00 98.00 71 ASP A O 1
ATOM 553 N N . ILE A 1 72 ? -8.825 -0.724 -2.000 1.00 96.56 72 ILE A N 1
ATOM 554 C CA . ILE A 1 72 ? -7.376 -0.915 -2.154 1.00 96.56 72 ILE A CA 1
ATOM 555 C C . ILE A 1 72 ? -7.063 -2.354 -2.564 1.00 96.56 72 ILE A C 1
ATOM 557 O O . ILE A 1 72 ? -6.267 -2.545 -3.486 1.00 96.56 72 ILE A O 1
ATOM 561 N N . GLU A 1 73 ? -7.675 -3.348 -1.919 1.00 97.06 73 GLU A N 1
ATOM 562 C CA . GLU A 1 73 ? -7.455 -4.759 -2.246 1.00 97.06 73 GLU A CA 1
ATOM 563 C C . GLU A 1 73 ? -7.935 -5.070 -3.668 1.00 97.06 73 GLU A C 1
ATOM 565 O O . GLU A 1 73 ? -7.159 -5.545 -4.496 1.00 97.06 73 GLU A O 1
ATOM 570 N N . ALA A 1 74 ? -9.170 -4.686 -4.007 1.00 97.50 74 ALA A N 1
ATOM 571 C CA . ALA A 1 74 ? -9.746 -4.924 -5.329 1.00 97.50 74 ALA A CA 1
ATOM 572 C C . ALA A 1 74 ? -8.930 -4.267 -6.458 1.00 97.50 74 ALA A C 1
ATOM 574 O O . ALA A 1 74 ? -8.727 -4.847 -7.532 1.00 97.50 74 ALA A O 1
ATOM 575 N N . ILE A 1 75 ? -8.437 -3.047 -6.231 1.00 96.62 75 ILE A N 1
ATOM 576 C CA . ILE A 1 75 ? -7.572 -2.352 -7.189 1.00 96.62 75 ILE A CA 1
ATOM 577 C C . ILE A 1 75 ? -6.205 -3.035 -7.266 1.00 96.62 75 ILE A C 1
ATOM 579 O O . ILE A 1 75 ? -5.667 -3.174 -8.364 1.00 96.62 75 ILE A O 1
ATOM 583 N N . SER A 1 76 ? -5.645 -3.478 -6.141 1.00 94.62 76 SER A N 1
ATOM 584 C CA . SER A 1 76 ? -4.356 -4.177 -6.111 1.00 94.62 76 SER A CA 1
ATOM 585 C C . SER A 1 76 ? -4.420 -5.485 -6.898 1.00 94.62 76 SER A C 1
ATOM 587 O O . SER A 1 76 ? -3.595 -5.686 -7.789 1.00 94.62 76 SER A O 1
ATOM 589 N N . GLU A 1 77 ? -5.452 -6.304 -6.685 1.00 96.12 77 GLU A N 1
ATOM 590 C CA . GLU A 1 77 ? -5.699 -7.521 -7.469 1.00 96.12 77 GLU A CA 1
ATOM 591 C C . GLU A 1 77 ? -5.821 -7.215 -8.968 1.00 96.12 77 GLU A C 1
ATOM 593 O O . GLU A 1 77 ? -5.220 -7.884 -9.816 1.00 96.12 77 GLU A O 1
ATOM 598 N N . ARG A 1 78 ? -6.563 -6.157 -9.324 1.00 96.44 78 ARG A N 1
ATOM 599 C CA . ARG A 1 78 ? -6.703 -5.739 -10.724 1.00 96.44 78 ARG A CA 1
ATOM 600 C C . ARG A 1 78 ? -5.367 -5.304 -11.325 1.00 96.44 78 ARG A C 1
ATOM 602 O O . ARG A 1 78 ? -5.108 -5.618 -12.491 1.00 96.44 78 ARG A O 1
ATOM 609 N N . VAL A 1 79 ? -4.536 -4.585 -10.573 1.00 91.75 79 VAL A N 1
ATOM 610 C CA . VAL A 1 79 ? -3.194 -4.177 -11.008 1.00 91.75 79 VAL A CA 1
ATOM 611 C C . VAL A 1 79 ? -2.323 -5.408 -11.246 1.00 91.75 79 VAL A C 1
ATOM 613 O O . VAL A 1 79 ? -1.733 -5.514 -12.319 1.00 91.75 79 VAL A O 1
ATOM 616 N N . GLU A 1 80 ? -2.295 -6.369 -10.321 1.00 92.44 80 GLU A N 1
ATOM 617 C CA . GLU A 1 80 ? -1.514 -7.601 -10.486 1.00 92.44 80 GLU A CA 1
ATOM 618 C C . GLU A 1 80 ? -1.943 -8.395 -11.725 1.00 92.44 80 GLU A C 1
ATOM 620 O O . GLU A 1 80 ? -1.099 -8.778 -12.538 1.00 92.44 80 GLU A O 1
ATOM 625 N N . ALA A 1 81 ? -3.251 -8.561 -11.938 1.00 95.44 81 ALA A N 1
ATOM 626 C CA . ALA A 1 81 ? -3.782 -9.232 -13.123 1.00 95.44 81 ALA A CA 1
ATOM 627 C C . ALA A 1 81 ? -3.419 -8.501 -14.429 1.00 95.44 81 ALA A C 1
ATOM 629 O O . ALA A 1 81 ? -3.121 -9.137 -15.440 1.00 95.44 81 ALA A O 1
ATOM 630 N N . THR A 1 82 ? -3.421 -7.165 -14.412 1.00 94.25 82 THR A N 1
ATOM 631 C CA . THR A 1 82 ? -3.073 -6.336 -15.579 1.00 94.25 82 THR A CA 1
ATOM 632 C C . THR A 1 82 ? -1.578 -6.398 -15.894 1.00 94.25 82 THR A C 1
ATOM 634 O O . THR A 1 82 ? -1.188 -6.356 -17.059 1.00 94.25 82 THR A O 1
ATOM 637 N N . ILE A 1 83 ? -0.737 -6.520 -14.866 1.00 93.31 83 ILE A N 1
ATOM 638 C CA . ILE A 1 83 ? 0.723 -6.572 -14.999 1.00 93.31 83 ILE A CA 1
ATOM 639 C C . ILE A 1 83 ? 1.224 -7.977 -15.339 1.00 93.31 83 ILE A C 1
ATOM 641 O O . ILE A 1 83 ? 2.280 -8.098 -15.958 1.00 93.31 83 ILE A O 1
ATOM 645 N N . ALA A 1 84 ? 0.478 -9.033 -15.004 1.00 94.31 84 ALA A N 1
ATOM 646 C CA . ALA A 1 84 ? 0.883 -10.424 -15.217 1.00 94.31 84 ALA A CA 1
ATOM 647 C C . ALA A 1 84 ? 1.431 -10.740 -16.632 1.00 94.31 84 ALA A C 1
ATOM 649 O O . ALA A 1 84 ? 2.477 -11.392 -16.715 1.00 94.31 84 ALA A O 1
ATOM 650 N N . PRO A 1 85 ? 0.845 -10.249 -17.748 1.00 95.94 85 PRO A N 1
ATOM 651 C CA . PRO A 1 85 ? 1.395 -10.465 -19.093 1.00 95.94 85 PRO A CA 1
ATOM 652 C C . PRO A 1 85 ? 2.788 -9.856 -19.318 1.00 95.94 85 PRO A C 1
ATOM 654 O O . PRO A 1 85 ? 3.502 -10.26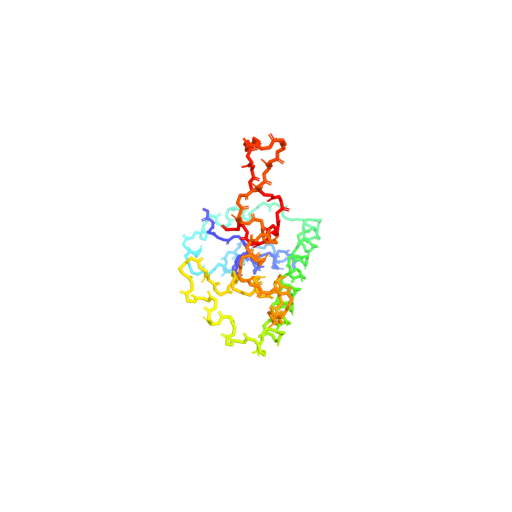4 -20.231 1.00 95.94 85 PRO A O 1
ATOM 657 N N . PHE A 1 86 ? 3.184 -8.888 -18.491 1.00 94.94 86 PHE A N 1
ATOM 658 C CA . PHE A 1 86 ? 4.440 -8.148 -18.588 1.00 94.94 86 PHE A CA 1
ATOM 659 C C . PHE A 1 86 ? 5.440 -8.506 -17.481 1.00 94.94 86 PHE A C 1
ATOM 661 O O . PHE A 1 86 ? 6.386 -7.757 -17.221 1.00 94.94 86 PHE A O 1
ATOM 668 N N . ALA A 1 87 ? 5.259 -9.656 -16.822 1.00 93.38 87 ALA A N 1
ATOM 669 C CA . ALA A 1 87 ? 6.109 -10.095 -15.715 1.00 93.38 87 ALA A CA 1
ATOM 670 C C . ALA A 1 87 ? 7.605 -10.085 -16.074 1.00 93.38 87 ALA A C 1
ATOM 672 O O . ALA A 1 87 ? 8.436 -9.676 -15.264 1.00 93.38 87 ALA A O 1
ATOM 673 N N . ARG A 1 88 ? 7.952 -10.454 -17.315 1.00 94.88 88 ARG A N 1
ATOM 674 C CA . ARG A 1 88 ? 9.341 -10.440 -17.788 1.00 94.88 88 ARG A CA 1
ATOM 675 C C . ARG A 1 88 ? 9.922 -9.026 -17.857 1.00 94.88 88 ARG A C 1
ATOM 677 O O . ARG A 1 88 ? 11.077 -8.823 -17.497 1.00 94.88 88 ARG A O 1
ATOM 684 N N . GLN A 1 89 ? 9.154 -8.046 -18.320 1.00 94.31 89 GLN A N 1
ATOM 685 C CA . GLN A 1 89 ? 9.582 -6.648 -18.379 1.00 94.31 89 GLN A CA 1
ATOM 686 C C . GLN A 1 89 ? 9.808 -6.091 -16.970 1.00 94.31 89 GLN A C 1
ATOM 688 O O . GLN A 1 89 ? 10.817 -5.430 -16.730 1.00 94.31 89 GLN A O 1
ATOM 693 N N . VAL A 1 90 ? 8.915 -6.408 -16.027 1.00 94.50 90 VAL A N 1
ATOM 694 C CA . VAL A 1 90 ? 9.054 -6.015 -14.615 1.00 94.50 90 VAL A CA 1
ATOM 695 C C . VAL A 1 90 ? 10.296 -6.646 -13.983 1.00 94.50 90 VAL A C 1
ATOM 697 O O . VAL A 1 90 ? 11.052 -5.956 -13.298 1.00 94.50 90 VAL A O 1
ATOM 700 N N . GLU A 1 91 ? 10.555 -7.929 -14.246 1.00 95.19 91 GLU A N 1
ATOM 701 C CA . GLU A 1 91 ? 11.762 -8.622 -13.783 1.00 95.19 91 GLU A CA 1
ATOM 702 C C . GLU A 1 91 ? 13.032 -7.939 -14.307 1.00 95.19 91 GLU A C 1
ATOM 704 O O . GLU A 1 91 ? 13.929 -7.627 -13.526 1.00 95.19 91 GLU A O 1
ATOM 709 N N . LEU A 1 92 ? 13.078 -7.624 -15.607 1.00 94.62 92 LEU A N 1
ATOM 710 C CA . LEU A 1 92 ? 14.210 -6.927 -1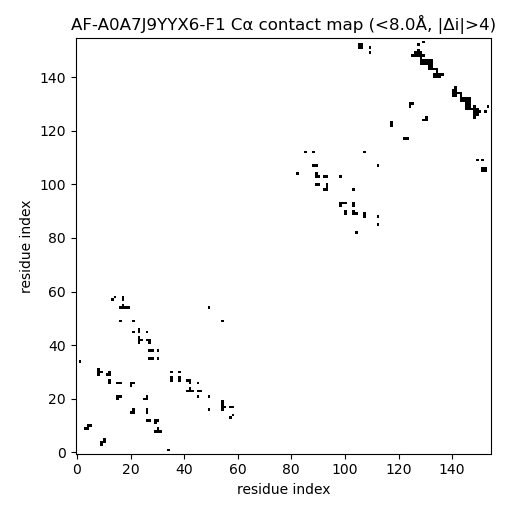6.222 1.00 94.62 92 LEU A CA 1
ATOM 711 C C . LEU A 1 92 ? 14.433 -5.540 -15.606 1.00 94.62 92 LEU A C 1
ATOM 713 O O . LEU A 1 92 ? 15.564 -5.199 -15.267 1.00 94.62 92 LEU A O 1
ATOM 717 N N . LEU A 1 93 ? 13.373 -4.754 -15.411 1.00 92.81 93 LEU A N 1
ATOM 718 C CA . LEU A 1 93 ? 13.467 -3.436 -14.773 1.00 92.81 93 LEU A CA 1
ATOM 719 C C . LEU A 1 93 ? 13.955 -3.522 -13.322 1.00 92.81 93 LEU A C 1
ATOM 721 O O . LEU A 1 93 ? 14.730 -2.674 -12.890 1.00 92.81 93 LEU A O 1
ATOM 725 N N . THR A 1 94 ? 13.567 -4.569 -12.592 1.00 95.69 94 THR A N 1
ATOM 726 C CA . THR A 1 94 ? 13.988 -4.789 -11.196 1.00 95.69 94 THR A CA 1
ATOM 727 C C . THR A 1 94 ? 15.481 -5.132 -11.084 1.00 95.69 94 THR A C 1
ATOM 729 O O . THR A 1 94 ? 16.063 -5.035 -10.006 1.00 95.69 94 THR A O 1
ATOM 732 N N . THR A 1 95 ? 16.150 -5.491 -12.189 1.00 95.69 95 THR A N 1
ATOM 733 C CA . THR A 1 95 ? 17.613 -5.679 -12.188 1.00 95.69 95 THR A CA 1
ATOM 734 C C . THR A 1 95 ? 18.395 -4.367 -12.075 1.00 95.69 95 THR A C 1
ATOM 736 O O . THR A 1 95 ? 19.586 -4.388 -11.761 1.00 95.69 95 THR A O 1
ATOM 739 N N . ILE A 1 96 ? 17.745 -3.220 -12.303 1.00 91.81 96 ILE A N 1
ATOM 740 C CA . ILE A 1 96 ? 18.359 -1.900 -12.159 1.00 91.81 96 ILE A CA 1
ATOM 741 C C . ILE A 1 96 ? 18.519 -1.590 -10.658 1.00 91.81 96 ILE A C 1
ATOM 743 O O . ILE A 1 96 ? 17.525 -1.579 -9.928 1.00 91.81 96 ILE A O 1
ATOM 747 N N . PRO A 1 97 ? 19.737 -1.289 -10.165 1.00 91.94 97 PRO A N 1
ATOM 748 C CA . PRO A 1 97 ? 19.946 -0.938 -8.763 1.00 91.94 97 PRO A CA 1
ATOM 749 C C . PRO A 1 97 ? 19.053 0.229 -8.319 1.00 91.94 97 PRO A C 1
ATOM 751 O O . PRO A 1 97 ? 19.040 1.284 -8.949 1.00 91.94 97 PRO A O 1
ATOM 754 N N . GLY A 1 98 ? 18.316 0.038 -7.222 1.00 87.62 98 GLY A N 1
ATOM 755 C CA . GLY A 1 98 ? 17.367 1.026 -6.694 1.00 87.62 98 GLY A CA 1
ATOM 756 C C . GLY A 1 98 ? 15.945 0.928 -7.261 1.00 87.62 98 GLY A C 1
ATOM 757 O O . GLY A 1 98 ? 15.052 1.587 -6.735 1.00 87.62 98 GLY A O 1
ATOM 758 N N . VAL A 1 99 ? 15.694 0.080 -8.265 1.00 91.38 99 VAL A N 1
ATOM 759 C CA . VAL A 1 99 ? 14.348 -0.161 -8.807 1.00 91.38 99 VAL A CA 1
ATOM 760 C C . VAL A 1 99 ? 13.747 -1.410 -8.163 1.00 91.38 99 VAL A C 1
ATOM 762 O O . VAL A 1 99 ? 14.121 -2.535 -8.474 1.00 91.38 99 VAL A O 1
ATOM 765 N N . GLY A 1 100 ? 12.798 -1.214 -7.245 1.00 91.12 100 GLY A N 1
ATOM 766 C CA . GLY A 1 100 ? 11.992 -2.305 -6.688 1.00 91.12 100 GLY A CA 1
ATOM 767 C C . GLY A 1 100 ? 10.794 -2.660 -7.574 1.00 91.12 100 GLY A C 1
ATOM 768 O O . GLY A 1 100 ? 10.441 -1.894 -8.470 1.00 91.12 100 GLY A O 1
ATOM 769 N N . LYS A 1 101 ? 10.109 -3.775 -7.270 1.00 91.62 101 LYS A N 1
ATOM 770 C CA . LYS A 1 101 ? 8.934 -4.267 -8.024 1.00 91.62 101 LYS A CA 1
ATOM 771 C C . LYS A 1 101 ? 7.926 -3.150 -8.320 1.00 91.62 101 LYS A C 1
ATOM 773 O O . LYS A 1 101 ? 7.619 -2.899 -9.476 1.00 91.62 101 LYS A O 1
ATOM 778 N N . ARG A 1 102 ? 7.481 -2.413 -7.295 1.00 90.12 102 ARG A N 1
ATOM 779 C CA . ARG A 1 102 ? 6.493 -1.334 -7.463 1.00 90.12 102 ARG A CA 1
ATOM 780 C C . ARG A 1 102 ? 6.986 -0.206 -8.371 1.00 90.12 102 ARG A C 1
ATOM 782 O O . ARG A 1 102 ? 6.220 0.307 -9.177 1.00 90.12 102 ARG A O 1
ATOM 789 N N . SER A 1 103 ? 8.259 0.167 -8.264 1.00 90.75 103 SER A N 1
ATOM 790 C CA . SER A 1 103 ? 8.858 1.172 -9.144 1.00 90.75 103 SER A CA 1
ATOM 791 C C . SER A 1 103 ? 8.939 0.663 -10.583 1.00 90.75 103 SER A C 1
ATOM 793 O O . SER A 1 103 ? 8.619 1.409 -11.498 1.00 90.75 103 SER A O 1
ATOM 795 N N . ALA A 1 104 ? 9.292 -0.609 -10.796 1.00 92.38 104 ALA A N 1
ATOM 796 C CA . ALA A 1 104 ? 9.297 -1.236 -12.118 1.00 92.38 104 ALA A CA 1
ATOM 797 C C . ALA A 1 104 ? 7.898 -1.273 -12.758 1.00 92.38 104 ALA A C 1
ATOM 799 O O . ALA A 1 104 ? 7.759 -0.958 -13.937 1.00 92.38 104 ALA A O 1
ATOM 800 N N . GLU A 1 105 ? 6.861 -1.600 -11.983 1.00 92.44 105 GLU A N 1
ATOM 801 C CA . GLU A 1 105 ? 5.458 -1.554 -12.420 1.00 92.44 105 GLU A CA 1
ATOM 802 C C . GLU A 1 105 ? 5.047 -0.146 -12.868 1.00 92.44 105 GLU A C 1
ATOM 804 O O . GLU A 1 105 ? 4.464 0.018 -13.938 1.00 92.44 105 GLU A O 1
ATOM 809 N N . VAL A 1 106 ? 5.388 0.876 -12.074 1.00 91.88 106 VAL A N 1
ATOM 810 C CA . VAL A 1 106 ? 5.115 2.284 -12.400 1.00 91.88 106 VAL A CA 1
ATOM 811 C C . VAL A 1 106 ? 5.881 2.711 -13.648 1.00 91.88 106 VAL A C 1
ATOM 813 O O . VAL A 1 106 ? 5.290 3.304 -14.543 1.00 91.88 106 VAL A O 1
ATOM 816 N N . ILE A 1 107 ? 7.170 2.369 -13.748 1.00 90.88 107 ILE A N 1
ATOM 817 C CA . ILE A 1 107 ? 7.980 2.658 -14.937 1.00 90.88 107 ILE A CA 1
ATOM 818 C C . ILE A 1 107 ? 7.303 2.085 -16.179 1.00 90.88 107 ILE A C 1
ATOM 820 O O . ILE A 1 107 ? 7.094 2.812 -17.144 1.00 90.88 107 ILE A O 1
ATOM 824 N N . LEU A 1 108 ? 6.923 0.807 -16.139 1.00 91.88 108 LEU A N 1
ATOM 825 C CA . LEU A 1 108 ? 6.272 0.131 -17.253 1.00 91.88 108 LEU A CA 1
ATOM 826 C C . LEU A 1 108 ? 4.913 0.755 -17.608 1.00 91.88 108 LEU A C 1
ATOM 828 O O . LEU A 1 108 ? 4.601 0.883 -18.789 1.00 91.88 108 LEU A O 1
ATOM 832 N N . ALA A 1 109 ? 4.119 1.159 -16.614 1.00 90.75 109 ALA A N 1
ATOM 833 C CA . ALA A 1 109 ? 2.838 1.826 -16.840 1.00 90.75 109 ALA A CA 1
ATOM 834 C C . ALA A 1 109 ? 3.002 3.197 -17.521 1.00 90.75 109 ALA A C 1
ATOM 836 O O . ALA A 1 109 ? 2.181 3.566 -18.357 1.00 90.75 109 ALA A O 1
ATOM 837 N N . GLU A 1 110 ? 4.069 3.929 -17.196 1.00 90.19 110 GLU A N 1
ATOM 838 C CA . GLU A 1 110 ? 4.363 5.250 -17.763 1.00 90.19 110 GLU A CA 1
ATOM 839 C C . GLU A 1 110 ? 4.941 5.170 -19.183 1.00 90.19 110 GLU A C 1
ATOM 841 O O . GLU A 1 110 ? 4.572 5.967 -20.044 1.00 90.19 110 GLU A O 1
ATOM 846 N N . ILE A 1 111 ? 5.864 4.233 -19.434 1.00 90.44 111 ILE A N 1
ATOM 847 C CA . ILE A 1 111 ? 6.570 4.132 -20.726 1.00 90.44 111 ILE A CA 1
ATOM 848 C C . ILE A 1 111 ? 5.872 3.193 -21.719 1.00 90.44 111 ILE A C 1
ATOM 850 O O . ILE A 1 111 ? 6.195 3.209 -22.905 1.00 90.44 111 ILE A O 1
ATOM 854 N N . GLY A 1 112 ? 4.943 2.362 -21.240 1.00 88.88 112 GLY A N 1
ATOM 855 C CA . GLY A 1 112 ? 4.305 1.300 -22.011 1.00 88.88 112 GLY A CA 1
ATOM 856 C C . GLY A 1 112 ? 5.225 0.105 -22.290 1.00 88.88 112 GLY A C 1
ATOM 857 O O . GLY A 1 112 ? 6.403 0.079 -21.946 1.00 88.88 112 GLY A O 1
ATOM 858 N N . SER A 1 113 ? 4.689 -0.929 -22.938 1.00 87.31 113 SER A N 1
ATOM 859 C CA . SER A 1 113 ? 5.472 -2.106 -23.347 1.00 87.31 113 SER A CA 1
ATOM 860 C C . SER A 1 113 ? 6.072 -1.988 -24.752 1.00 87.31 113 SER A C 1
ATOM 862 O O . SER A 1 113 ? 6.928 -2.790 -25.122 1.00 87.31 113 SER A O 1
ATOM 864 N N . ASP A 1 114 ? 5.604 -1.028 -25.551 1.00 91.25 114 ASP A N 1
ATOM 865 C CA . ASP A 1 114 ? 6.048 -0.814 -26.927 1.00 91.25 114 ASP A CA 1
ATOM 866 C C . ASP A 1 114 ? 7.184 0.211 -26.981 1.00 91.25 114 ASP A C 1
ATOM 868 O O . ASP A 1 114 ? 6.973 1.422 -26.959 1.00 91.25 114 ASP A O 1
ATOM 872 N N . MET A 1 115 ? 8.414 -0.289 -27.086 1.00 90.62 115 MET A N 1
ATOM 873 C CA . MET A 1 115 ? 9.600 0.562 -27.170 1.00 90.62 115 MET A CA 1
ATOM 874 C C . MET A 1 115 ? 9.815 1.185 -28.555 1.00 90.62 115 MET A C 1
ATOM 876 O O . MET A 1 115 ? 10.699 2.025 -28.687 1.00 90.62 115 MET A O 1
ATOM 880 N N . SER A 1 116 ? 9.007 0.859 -29.576 1.00 91.25 116 SER A N 1
ATOM 881 C CA . SER A 1 116 ? 9.092 1.530 -30.886 1.00 91.25 116 SER A CA 1
ATOM 882 C C . SER A 1 116 ? 8.719 3.017 -30.816 1.00 91.25 116 SER A C 1
ATOM 884 O O . SER A 1 116 ? 9.174 3.814 -31.637 1.00 91.25 116 SER A O 1
ATOM 886 N N . GLN A 1 117 ? 7.972 3.409 -29.777 1.00 90.06 117 GLN A N 1
ATOM 887 C CA . GLN A 1 117 ? 7.643 4.798 -29.455 1.00 90.06 117 GLN A CA 1
ATOM 888 C C . GLN A 1 117 ? 8.882 5.642 -29.119 1.00 90.06 117 GLN A C 1
ATOM 890 O O . GLN A 1 117 ? 8.861 6.866 -29.264 1.00 90.06 117 GLN A O 1
ATOM 895 N N . PHE A 1 118 ? 9.978 4.996 -28.707 1.00 90.50 118 PHE A N 1
ATOM 896 C CA . PHE A 1 118 ? 11.247 5.639 -28.396 1.00 90.50 118 PHE A CA 1
ATOM 897 C C . PHE A 1 118 ? 12.338 5.136 -29.349 1.00 90.50 118 PHE A C 1
ATOM 899 O O . PHE A 1 118 ? 12.913 4.074 -29.118 1.00 90.50 118 PHE A O 1
ATOM 906 N N . PRO A 1 119 ? 12.716 5.917 -30.381 1.00 91.81 119 PRO A N 1
ATOM 907 C CA . PRO A 1 119 ? 13.717 5.485 -31.358 1.00 91.81 119 PRO A CA 1
ATOM 908 C C . PRO A 1 119 ? 15.066 5.098 -30.738 1.00 91.81 119 PRO A C 1
ATOM 910 O O . PRO A 1 119 ? 15.777 4.246 -31.263 1.00 91.81 119 PRO A O 1
ATOM 913 N N . THR A 1 120 ? 15.438 5.736 -29.622 1.00 90.69 120 THR A N 1
ATOM 914 C CA . THR A 1 120 ? 16.623 5.378 -28.834 1.00 90.69 120 THR A CA 1
ATOM 915 C C . THR A 1 120 ? 16.371 5.594 -27.343 1.00 90.69 120 THR A C 1
ATOM 917 O O . THR A 1 120 ? 15.519 6.397 -26.956 1.00 90.69 120 THR A O 1
ATOM 920 N N . ALA A 1 121 ? 17.191 4.974 -26.489 1.00 87.75 121 ALA A N 1
ATOM 921 C CA . ALA A 1 121 ? 17.152 5.195 -25.039 1.00 87.75 121 ALA A CA 1
ATOM 922 C C . ALA A 1 121 ? 17.319 6.679 -24.643 1.00 87.75 121 ALA A C 1
ATOM 924 O O . ALA A 1 121 ? 16.754 7.127 -23.646 1.00 87.75 121 ALA A O 1
ATOM 925 N N . ALA A 1 122 ? 18.041 7.473 -25.445 1.00 87.38 122 ALA A N 1
ATOM 926 C CA . ALA A 1 122 ? 18.185 8.910 -25.213 1.00 87.38 122 ALA A CA 1
ATOM 927 C C . ALA A 1 122 ? 16.857 9.669 -25.387 1.00 87.38 122 ALA A C 1
ATOM 929 O O . ALA A 1 122 ? 16.6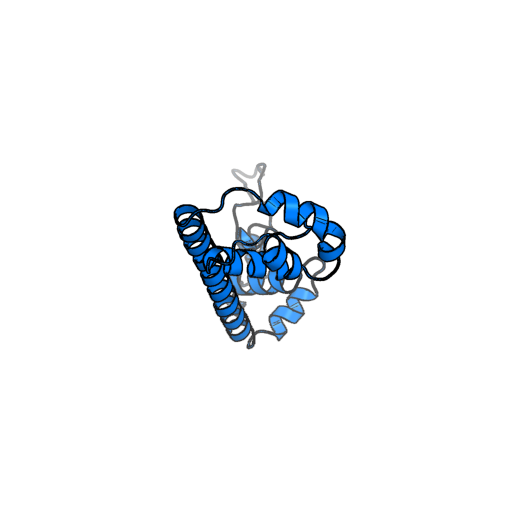10 10.637 -24.667 1.00 87.38 122 ALA A O 1
ATOM 930 N N . HIS A 1 123 ? 15.983 9.217 -26.293 1.00 88.50 123 HIS A N 1
ATOM 931 C CA . HIS A 1 123 ? 14.649 9.797 -26.457 1.00 88.50 123 HIS A CA 1
ATOM 932 C C . HIS A 1 123 ? 13.783 9.529 -25.227 1.00 88.50 123 HIS A C 1
ATOM 934 O O . HIS A 1 123 ? 13.151 10.458 -24.728 1.00 88.50 123 HIS A O 1
ATOM 940 N N . LEU A 1 124 ? 13.835 8.309 -24.681 1.00 88.75 124 LEU A N 1
ATOM 941 C CA . LEU A 1 124 ? 13.152 7.974 -23.432 1.00 88.75 124 LEU A CA 1
ATOM 942 C C . LEU A 1 124 ? 13.671 8.820 -22.258 1.00 88.75 124 LEU A C 1
ATOM 944 O O . LEU A 1 124 ? 12.883 9.427 -21.542 1.00 88.75 124 LEU A O 1
ATOM 948 N N . ALA A 1 125 ? 14.992 8.935 -22.086 1.00 85.12 125 ALA A N 1
ATOM 949 C CA . ALA A 1 125 ? 15.589 9.723 -21.001 1.00 85.12 125 ALA A CA 1
ATOM 950 C C . ALA A 1 125 ? 15.275 11.230 -21.101 1.00 85.12 125 ALA A C 1
ATOM 952 O O . ALA A 1 125 ? 15.123 11.919 -20.085 1.00 85.12 125 ALA A O 1
ATOM 953 N N . SER A 1 126 ? 15.179 11.742 -22.331 1.00 83.75 126 SER A N 1
ATOM 954 C CA . SER A 1 126 ? 14.765 13.116 -22.624 1.00 83.75 126 SER A CA 1
ATOM 955 C C . SER A 1 126 ? 13.282 13.336 -22.310 1.00 83.75 126 SER A C 1
ATOM 957 O O . SER A 1 126 ? 12.937 14.309 -21.638 1.00 83.75 126 SER A O 1
ATOM 959 N N . TRP A 1 127 ? 12.417 12.398 -22.711 1.00 86.12 127 TRP A N 1
ATOM 960 C CA . TRP A 1 127 ? 10.980 12.417 -22.421 1.00 86.12 127 TRP A CA 1
ATOM 961 C C . TRP A 1 127 ? 10.689 12.314 -20.917 1.00 86.12 127 TRP A C 1
ATOM 963 O O . TRP A 1 127 ? 9.956 13.136 -20.366 1.00 86.12 127 TRP A O 1
ATOM 973 N N . ALA A 1 128 ? 11.357 11.391 -20.220 1.00 83.12 128 ALA A N 1
ATOM 974 C CA . ALA A 1 128 ? 11.277 11.240 -18.767 1.00 83.12 128 ALA A CA 1
ATOM 975 C C . ALA A 1 128 ? 11.805 12.478 -18.019 1.00 83.12 128 ALA A C 1
ATOM 977 O O . ALA A 1 128 ? 11.582 12.636 -16.819 1.00 83.12 128 ALA A O 1
ATOM 978 N N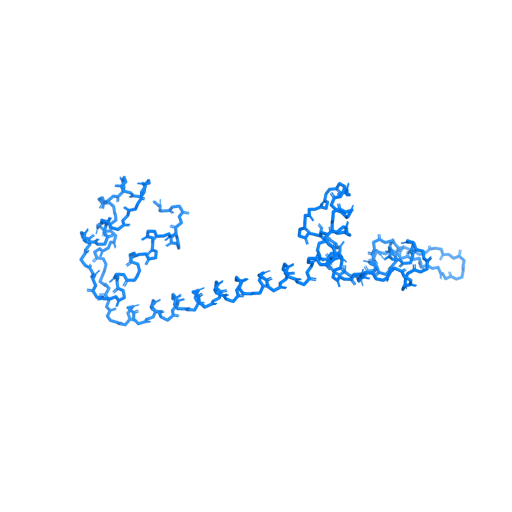 . GLY A 1 129 ? 12.505 13.384 -18.714 1.00 75.31 129 GLY A N 1
ATOM 979 C CA . GLY A 1 129 ? 13.097 14.574 -18.122 1.00 75.31 129 GLY A CA 1
ATOM 980 C C . GLY A 1 129 ? 14.112 14.205 -17.048 1.00 75.31 129 GLY A C 1
ATOM 981 O O . GLY A 1 129 ? 14.122 14.826 -15.989 1.00 75.31 129 GLY A O 1
ATOM 982 N N . ILE A 1 130 ? 14.926 13.178 -17.295 1.00 75.25 130 ILE A N 1
ATOM 983 C CA . ILE A 1 130 ? 16.076 12.795 -16.458 1.00 75.25 130 ILE A CA 1
ATOM 984 C C . ILE A 1 130 ? 17.363 13.405 -17.044 1.00 75.25 130 ILE A C 1
ATOM 986 O O . ILE A 1 130 ? 18.315 13.687 -16.320 1.00 75.25 130 ILE A O 1
ATOM 990 N N . CYS A 1 131 ? 17.363 13.716 -18.344 1.00 62.19 131 CYS A N 1
ATOM 991 C CA . CYS A 1 131 ? 18.440 14.442 -19.012 1.00 62.19 131 CYS A CA 1
ATOM 992 C C . CYS A 1 131 ? 18.353 15.967 -18.750 1.00 62.19 131 CYS A C 1
ATOM 994 O O . CYS A 1 131 ? 17.251 16.534 -18.802 1.00 62.19 131 CYS A O 1
ATOM 996 N N . PRO A 1 132 ? 19.475 16.662 -18.467 1.00 61.75 132 PRO A N 1
ATOM 997 C CA . PRO A 1 132 ? 19.495 18.122 -18.390 1.00 61.75 132 PRO A CA 1
ATOM 998 C C . PRO A 1 132 ? 19.049 18.752 -19.717 1.00 61.75 132 PRO A C 1
ATOM 1000 O O . PRO A 1 132 ? 19.387 18.278 -20.798 1.00 61.75 132 PRO A O 1
ATOM 1003 N N . ASP A 1 133 ? 18.268 19.832 -19.631 1.00 58.47 133 ASP A N 1
ATOM 1004 C CA . ASP A 1 133 ? 17.778 20.553 -20.809 1.00 58.47 133 ASP A CA 1
ATOM 1005 C C . ASP A 1 133 ? 18.960 21.125 -21.622 1.00 58.47 133 ASP A C 1
ATOM 1007 O O . ASP A 1 133 ? 19.981 21.516 -21.058 1.00 58.47 133 ASP A O 1
ATOM 1011 N N . GLN A 1 134 ? 18.856 21.188 -22.950 1.00 63.00 134 GLN A N 1
ATOM 1012 C CA . GLN A 1 134 ? 19.892 21.802 -23.786 1.00 63.00 134 GLN A CA 1
ATOM 1013 C C . GLN A 1 134 ? 19.384 23.146 -24.297 1.00 63.00 134 GLN A C 1
ATOM 1015 O O . GLN A 1 134 ? 18.654 23.228 -25.281 1.00 63.00 134 GLN A O 1
ATOM 1020 N N . ARG A 1 135 ? 19.757 24.220 -23.591 1.00 59.72 135 ARG A N 1
ATOM 1021 C CA . ARG A 1 135 ? 19.410 25.597 -23.962 1.00 59.72 135 ARG A CA 1
ATOM 1022 C C . ARG A 1 135 ? 20.592 26.265 -24.635 1.00 59.72 135 ARG A C 1
ATOM 1024 O O . ARG A 1 135 ? 21.554 26.646 -23.973 1.00 59.72 135 ARG A O 1
ATOM 1031 N N . GLU A 1 136 ? 20.492 26.459 -25.939 1.00 62.28 136 GLU A N 1
ATOM 1032 C CA . GLU A 1 136 ? 21.493 27.172 -26.721 1.00 62.28 136 GLU A CA 1
ATOM 1033 C C . GLU A 1 136 ? 20.815 28.241 -27.575 1.00 62.28 136 GLU A C 1
ATOM 1035 O O . GLU A 1 136 ? 19.784 28.002 -28.197 1.00 62.28 136 GLU A O 1
ATOM 1040 N N . SER A 1 137 ? 21.360 29.455 -27.563 1.00 64.62 137 SER A N 1
ATOM 1041 C CA . SER A 1 137 ? 20.911 30.533 -28.446 1.00 64.62 137 SER A CA 1
ATOM 1042 C C . SER A 1 137 ? 22.124 31.299 -28.942 1.00 64.62 137 SER A C 1
ATOM 1044 O O . SER A 1 137 ? 22.966 31.667 -28.120 1.00 64.62 137 SER A O 1
ATOM 1046 N N . ALA A 1 138 ? 22.194 31.561 -30.248 1.00 68.25 138 ALA A N 1
ATOM 1047 C CA . ALA A 1 138 ? 23.318 32.257 -30.881 1.00 68.25 138 ALA A CA 1
ATOM 1048 C C . ALA A 1 138 ? 24.697 31.660 -30.505 1.00 68.25 138 ALA A C 1
ATOM 1050 O O . ALA A 1 138 ? 25.624 32.393 -30.168 1.00 68.25 138 ALA A O 1
ATOM 1051 N N . GLY A 1 139 ? 24.809 30.324 -30.482 1.00 70.50 139 GLY A N 1
ATOM 1052 C CA . GLY A 1 139 ? 26.059 29.604 -30.188 1.00 70.50 139 GLY A CA 1
ATOM 1053 C C . GLY A 1 139 ? 26.524 29.651 -28.727 1.00 70.50 139 GLY A C 1
ATOM 1054 O O . GLY A 1 139 ? 27.635 29.228 -28.417 1.00 70.50 139 GLY A O 1
ATOM 1055 N N . LYS A 1 140 ? 25.712 30.194 -27.808 1.00 66.19 140 LYS A N 1
ATOM 1056 C CA . LYS A 1 140 ? 26.025 30.241 -26.373 1.00 66.19 140 LYS A CA 1
ATOM 1057 C C . LYS A 1 140 ? 25.139 29.271 -25.598 1.00 66.19 140 LYS A C 1
ATOM 1059 O O . LYS A 1 140 ? 23.914 29.430 -25.569 1.00 66.19 140 LYS A O 1
ATOM 1064 N N . ARG A 1 141 ? 25.771 28.304 -24.921 1.00 64.81 141 ARG A N 1
ATOM 1065 C CA . ARG A 1 141 ? 25.121 27.411 -23.949 1.00 64.81 141 ARG A CA 1
ATOM 1066 C C . ARG A 1 141 ? 24.651 28.208 -22.731 1.00 64.81 141 ARG A C 1
ATOM 1068 O O . ARG A 1 141 ? 25.431 28.915 -22.097 1.00 64.81 141 ARG A O 1
ATOM 1075 N N . LYS A 1 142 ? 23.369 28.083 -22.398 1.00 67.50 142 LYS A N 1
ATOM 1076 C CA . LYS A 1 142 ? 22.729 28.672 -21.216 1.00 67.50 142 LYS A CA 1
ATOM 1077 C C . LYS A 1 142 ? 22.597 27.615 -20.119 1.00 67.50 142 LYS A C 1
ATOM 1079 O O . LYS A 1 142 ? 22.461 26.430 -20.413 1.00 67.50 142 LYS A O 1
ATOM 1084 N N . SER A 1 143 ? 22.596 28.054 -18.858 1.00 66.44 143 SER A N 1
ATOM 1085 C CA . SER A 1 143 ? 22.284 27.176 -17.723 1.00 66.44 143 SER A CA 1
ATOM 1086 C C . SER A 1 143 ? 20.906 26.546 -17.916 1.00 66.44 143 SER A C 1
ATOM 1088 O O . SER A 1 143 ? 19.936 27.226 -18.274 1.00 66.44 143 SER A O 1
ATOM 1090 N N . ALA A 1 144 ? 20.835 25.239 -17.709 1.00 60.62 144 ALA A N 1
ATOM 1091 C CA . ALA A 1 144 ? 19.667 24.452 -18.019 1.00 60.62 144 ALA A CA 1
ATOM 1092 C C . ALA A 1 144 ? 19.359 23.507 -16.859 1.00 60.62 144 ALA A C 1
ATOM 1094 O O . ALA A 1 144 ? 20.226 22.793 -16.360 1.00 60.62 144 ALA A O 1
ATOM 1095 N N . LYS A 1 145 ? 18.111 23.557 -16.396 1.00 63.03 145 LYS A N 1
ATOM 1096 C CA . LYS A 1 145 ? 17.588 22.660 -15.365 1.00 63.03 145 LYS A CA 1
ATOM 1097 C C . LYS A 1 145 ? 16.938 21.468 -16.049 1.00 63.03 145 LYS A C 1
ATOM 1099 O O . LYS A 1 145 ? 16.382 21.612 -17.136 1.00 63.03 145 LYS A O 1
ATOM 1104 N N . THR A 1 146 ? 16.959 20.314 -15.402 1.00 61.00 146 THR A N 1
ATOM 1105 C CA . THR A 1 146 ? 16.221 19.139 -15.863 1.00 61.00 146 THR A CA 1
ATOM 1106 C C . THR A 1 146 ? 14.733 19.493 -16.014 1.00 61.00 146 THR A C 1
ATOM 1108 O O . THR A 1 146 ? 14.142 20.083 -15.104 1.00 61.00 146 THR A O 1
ATOM 1111 N N . ARG A 1 147 ? 14.120 19.191 -17.171 1.00 60.88 147 ARG A N 1
ATOM 1112 C CA . ARG A 1 147 ? 12.720 19.571 -17.471 1.00 60.88 147 ARG A CA 1
ATOM 1113 C C . ARG A 1 147 ? 11.739 18.941 -16.481 1.00 60.88 147 ARG A C 1
ATOM 1115 O O . ARG A 1 147 ? 12.068 17.949 -15.846 1.00 60.88 147 ARG A O 1
ATOM 1122 N N . ARG A 1 148 ? 10.518 19.471 -16.356 1.00 58.78 148 ARG A N 1
ATOM 1123 C CA . ARG A 1 148 ? 9.420 18.717 -15.723 1.00 58.78 148 ARG A CA 1
ATOM 1124 C C . ARG A 1 148 ? 9.005 17.592 -16.683 1.00 58.78 148 ARG A C 1
ATOM 1126 O O . ARG A 1 148 ? 8.189 17.836 -17.561 1.00 58.78 148 ARG A O 1
ATOM 1133 N N . GLY A 1 149 ? 9.677 16.444 -16.592 1.00 62.78 149 GLY A N 1
ATOM 1134 C CA . GLY A 1 149 ? 9.316 15.211 -17.302 1.00 62.78 149 GLY A CA 1
ATOM 1135 C C . GLY A 1 149 ? 8.361 14.351 -16.476 1.00 62.78 149 GLY A C 1
ATOM 1136 O O . GLY A 1 149 ? 7.772 14.858 -15.518 1.00 62.78 149 GLY A O 1
ATOM 1137 N N . ALA A 1 150 ? 8.223 13.073 -16.835 1.00 65.69 150 ALA A N 1
ATOM 1138 C CA . ALA A 1 150 ? 7.351 12.118 -16.150 1.00 65.69 150 ALA A CA 1
ATOM 1139 C C . ALA A 1 150 ? 7.603 12.119 -14.631 1.00 65.69 150 ALA A C 1
ATOM 1141 O O . ALA A 1 150 ? 8.649 11.683 -14.142 1.00 65.69 150 ALA A O 1
ATOM 1142 N N . GLN A 1 151 ? 6.645 12.665 -13.877 1.00 66.81 151 GLN A N 1
ATOM 1143 C CA . GLN A 1 151 ? 6.790 12.921 -12.443 1.00 66.81 151 GLN A CA 1
ATOM 1144 C C . GLN A 1 151 ? 7.011 11.624 -11.659 1.00 66.81 151 GLN A C 1
ATOM 1146 O O . GLN A 1 151 ? 7.787 11.605 -10.706 1.00 66.81 151 GLN A O 1
ATOM 1151 N N . HIS A 1 152 ? 6.370 10.545 -12.101 1.00 69.00 152 HIS A N 1
ATOM 1152 C CA . HIS A 1 152 ? 6.420 9.232 -11.470 1.00 69.00 152 HIS A CA 1
ATOM 1153 C C . HIS A 1 152 ? 7.728 8.465 -11.729 1.00 69.00 152 HIS A C 1
ATOM 1155 O O . HIS A 1 152 ? 7.978 7.471 -11.061 1.00 69.00 152 HIS A O 1
ATOM 1161 N N . LEU A 1 153 ? 8.597 8.952 -12.627 1.00 68.44 153 LEU A N 1
ATOM 1162 C CA . LEU A 1 153 ? 9.922 8.372 -12.905 1.00 68.44 153 LEU A CA 1
ATOM 1163 C C . LEU A 1 153 ? 11.066 9.052 -12.126 1.00 68.44 153 LEU A C 1
ATOM 1165 O O . LEU A 1 153 ? 12.235 8.756 -12.363 1.00 68.44 153 LEU A O 1
ATOM 1169 N N . ARG A 1 154 ? 10.751 10.002 -11.234 1.00 60.31 154 ARG A N 1
ATOM 1170 C CA . ARG A 1 154 ? 11.729 10.816 -10.480 1.00 60.31 154 ARG A CA 1
ATOM 1171 C C . ARG A 1 154 ? 11.834 10.482 -8.987 1.00 60.31 154 ARG A C 1
ATOM 1173 O O . ARG A 1 154 ? 12.444 11.256 -8.252 1.00 60.31 154 ARG A O 1
ATOM 1180 N N . THR A 1 155 ? 11.206 9.397 -8.548 1.00 50.69 155 THR A N 1
ATOM 1181 C CA . THR A 1 155 ? 11.307 8.850 -7.181 1.00 50.69 155 THR A CA 1
ATOM 1182 C C . THR A 1 155 ? 12.694 8.312 -6.890 1.00 50.69 155 THR A C 1
ATOM 1184 O O . THR A 1 155 ? 13.206 8.620 -5.794 1.00 50.69 155 THR A O 1
#

Nearest PDB structures (foldseek):
  8wt6-assembly1_D  TM=4.385E-01  e=1.430E-02  Escherichia coli

pLDDT: mean 82.92, std 11.85, range [47.41, 98.0]

Secondary structure (DSSP, 8-state):
--S-SSSHHHHHHHHHHHTT---HHHHHHT--GGGGGGHHHHHHHTTS---HHHHHHHHHHHHHHHHHHHHHHHHHHHHHHHHGGGHHHHHHHHTSTT--HHHHHHHHHHH-S-GGGSSSHHHHHHHTT-SBP-EEETTEEEP-PBP---GGG--

Sequence (155 aa):
MASDVMGASGRAMMHALISGQGEPEVLAELAKGRLRRKLPELRKALTTRFRDHHAFLLGRMLTHVEDLESDIEAISERVEATIAPFARQVELLTTIPGVGKRSAEVILAEIGSDMSQFPTAAHLASWAGICPDQRESAGKRKSAKTRRGAQHLRT

Mean predicted aligned error: 10.34 Å